Protein AF-A0A497E9C8-F1 (afdb_monomer_lite)

Structure (mmCIF, N/CA/C/O backbone):
data_AF-A0A497E9C8-F1
#
_entry.id   AF-A0A497E9C8-F1
#
loop_
_atom_site.group_PDB
_atom_site.id
_atom_site.type_symbol
_atom_site.label_atom_id
_atom_site.label_alt_id
_atom_site.label_comp_id
_atom_site.label_asym_id
_atom_site.label_entity_id
_atom_site.label_seq_id
_atom_site.pdbx_PDB_ins_code
_atom_site.Cartn_x
_atom_site.Cartn_y
_atom_site.Cartn_z
_atom_site.occupancy
_atom_site.B_iso_or_equiv
_atom_site.auth_seq_id
_atom_site.auth_comp_id
_atom_site.auth_asym_id
_atom_site.auth_atom_id
_atom_site.pdbx_PDB_model_num
ATOM 1 N N . MET A 1 1 ? 5.439 26.388 0.695 1.00 37.28 1 MET A N 1
ATOM 2 C CA . MET A 1 1 ? 4.238 25.647 1.127 1.00 37.28 1 MET A CA 1
ATOM 3 C C . MET A 1 1 ? 4.399 24.254 0.560 1.00 37.28 1 MET A C 1
ATOM 5 O O . MET A 1 1 ? 4.245 24.108 -0.642 1.00 37.28 1 MET A O 1
ATOM 9 N N . SER A 1 2 ? 4.871 23.301 1.367 1.00 44.59 2 SER A N 1
ATOM 10 C CA . SER A 1 2 ? 4.986 21.913 0.910 1.00 44.59 2 SER A CA 1
ATOM 11 C C . SER A 1 2 ? 3.577 21.332 0.887 1.00 44.59 2 SER A C 1
ATOM 13 O O . SER A 1 2 ? 2.897 21.326 1.914 1.00 44.59 2 SER A O 1
ATOM 15 N N . SER A 1 3 ? 3.088 20.979 -0.296 1.00 50.66 3 SER A N 1
ATOM 16 C CA . SER A 1 3 ? 1.816 20.289 -0.462 1.00 50.66 3 SER A CA 1
ATOM 17 C C . SER A 1 3 ? 2.012 18.852 0.005 1.00 50.66 3 SER A C 1
ATOM 19 O O . SER A 1 3 ? 2.590 18.050 -0.723 1.00 50.66 3 SER A O 1
ATOM 21 N N . SER A 1 4 ? 1.576 18.535 1.226 1.00 57.28 4 SER A N 1
ATOM 22 C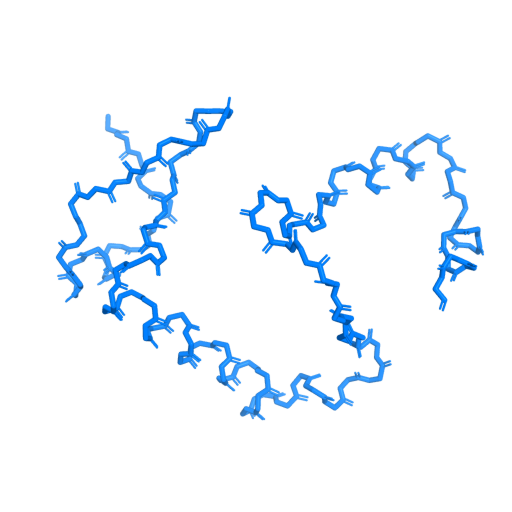 CA . SER A 1 4 ? 1.524 17.141 1.665 1.00 57.28 4 SER A CA 1
ATOM 23 C C . SER A 1 4 ? 0.646 16.355 0.677 1.00 57.28 4 SER A C 1
ATOM 25 O O . SER A 1 4 ? -0.449 16.825 0.356 1.00 57.28 4 SER A O 1
ATOM 27 N N . PRO A 1 5 ? 1.083 15.183 0.184 1.00 57.97 5 PRO A N 1
ATOM 28 C CA . PRO A 1 5 ? 0.302 14.363 -0.746 1.00 57.97 5 PRO A CA 1
ATOM 29 C C . PRO A 1 5 ? -0.954 13.742 -0.101 1.00 57.97 5 PRO A C 1
ATOM 31 O O . PRO A 1 5 ? -1.740 13.074 -0.772 1.00 57.97 5 PRO A O 1
ATOM 34 N N . ALA A 1 6 ? -1.172 13.966 1.198 1.00 65.56 6 ALA A N 1
ATOM 35 C CA . ALA A 1 6 ? -2.295 13.438 1.954 1.00 65.56 6 ALA A CA 1
ATOM 36 C C . ALA A 1 6 ? -3.465 14.429 2.047 1.00 65.56 6 ALA A C 1
ATOM 38 O O . ALA A 1 6 ? -3.250 15.614 2.313 1.00 65.56 6 ALA A O 1
ATOM 39 N N . PRO A 1 7 ? -4.723 13.960 1.954 1.00 71.50 7 PRO A N 1
ATOM 40 C CA . PRO A 1 7 ? -5.871 14.766 2.349 1.00 71.50 7 PRO A CA 1
ATOM 41 C C . PRO A 1 7 ? -5.737 15.258 3.803 1.00 71.50 7 PRO A C 1
ATOM 43 O O . PRO A 1 7 ? -5.433 14.469 4.697 1.00 71.50 7 PRO A O 1
ATOM 46 N N . GLU A 1 8 ? -6.035 16.535 4.065 1.00 78.00 8 GLU A N 1
ATOM 47 C CA . GLU A 1 8 ? -5.861 17.170 5.391 1.00 78.00 8 GLU A CA 1
ATOM 48 C C . GLU A 1 8 ? -6.573 16.434 6.540 1.00 78.00 8 GLU A C 1
ATOM 50 O O . GLU A 1 8 ? -6.114 16.447 7.686 1.00 78.00 8 GLU A O 1
ATOM 55 N N . TRP A 1 9 ? -7.689 15.760 6.252 1.00 79.19 9 TRP A N 1
ATOM 56 C CA . TRP A 1 9 ? -8.418 14.987 7.258 1.00 79.19 9 TRP A CA 1
ATOM 57 C C . TRP A 1 9 ? -7.601 13.797 7.777 1.00 79.19 9 TRP A C 1
ATOM 59 O O . TRP A 1 9 ? -7.691 13.476 8.953 1.00 79.19 9 TRP A O 1
ATOM 69 N N . VAL A 1 10 ? -6.765 13.177 6.938 1.00 76.06 10 VAL A N 1
ATOM 70 C CA . VAL A 1 10 ? -5.912 12.043 7.333 1.00 76.06 10 VAL A CA 1
ATOM 71 C C . VAL A 1 10 ? -4.834 12.513 8.303 1.00 76.06 10 VAL A C 1
ATOM 73 O O . VAL A 1 10 ? -4.549 11.862 9.307 1.00 76.06 10 VAL A O 1
ATOM 76 N N . VAL A 1 11 ? -4.256 13.678 8.008 1.00 81.12 11 VAL A N 1
ATOM 77 C CA . VAL A 1 11 ? -3.217 14.304 8.829 1.00 81.12 11 VAL A CA 1
ATOM 78 C C . VAL A 1 11 ? -3.787 14.728 10.179 1.00 81.12 11 VAL A C 1
ATOM 80 O O . VAL A 1 11 ? -3.186 14.451 11.214 1.00 81.12 11 VAL A O 1
ATOM 83 N N . SER A 1 12 ? -4.957 15.369 10.181 1.00 86.75 12 SER A N 1
ATOM 84 C CA . SER A 1 12 ? -5.573 15.894 11.404 1.00 86.75 12 SER A CA 1
ATOM 85 C C . SER A 1 12 ? -6.187 14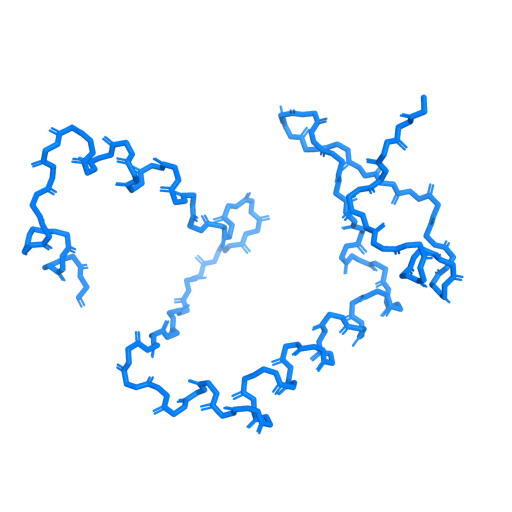.814 12.297 1.00 86.75 12 SER A C 1
ATOM 87 O O . SER A 1 12 ? -6.009 14.887 13.510 1.00 86.75 12 SER A O 1
ATOM 89 N N . ASP A 1 13 ? -6.841 13.795 11.734 1.00 90.12 13 ASP A N 1
ATOM 90 C CA . ASP A 1 13 ? -7.471 12.713 12.505 1.00 90.12 13 ASP A CA 1
ATOM 91 C C . ASP A 1 13 ? -6.441 11.857 13.259 1.00 90.12 13 ASP A C 1
ATOM 93 O O . ASP A 1 13 ? -6.633 11.514 14.424 1.00 90.12 13 ASP A O 1
ATOM 97 N N . CYS A 1 14 ? -5.299 11.575 12.626 1.00 87.94 14 CYS A N 1
ATOM 98 C CA . CYS A 1 14 ? -4.230 10.771 13.223 1.00 87.94 14 CYS A CA 1
ATOM 99 C C . CYS A 1 14 ? -3.084 11.587 13.836 1.00 87.94 14 CYS A C 1
ATOM 101 O O . CYS A 1 14 ? -2.129 10.993 14.344 1.00 87.94 14 CYS A O 1
ATOM 103 N N . GLY A 1 15 ? -3.154 12.923 13.785 1.00 87.62 15 GLY A N 1
ATOM 104 C CA . GLY A 1 15 ? -2.103 13.813 14.282 1.00 87.62 15 GLY A CA 1
ATOM 105 C C . GLY A 1 15 ? -0.743 13.548 13.633 1.00 87.62 15 GLY A C 1
ATOM 106 O O . GLY A 1 15 ? 0.267 13.493 14.331 1.00 87.62 15 GLY A O 1
ATOM 107 N N . LEU A 1 16 ? -0.715 13.315 12.318 1.00 85.75 16 LEU A N 1
ATOM 108 C CA . LEU A 1 16 ? 0.518 12.994 11.600 1.00 85.75 16 LEU A CA 1
ATOM 109 C C . LEU A 1 16 ? 1.403 14.241 11.508 1.00 85.75 16 LEU A C 1
ATOM 111 O O . LEU A 1 16 ? 1.022 15.238 10.901 1.00 85.75 16 LEU A O 1
ATOM 115 N N . THR A 1 17 ? 2.584 14.185 12.117 1.00 75.06 17 THR A N 1
ATOM 116 C CA . THR A 1 17 ? 3.546 15.301 12.139 1.00 75.06 17 THR A CA 1
ATOM 117 C C . THR A 1 17 ? 4.814 15.030 11.342 1.00 75.06 17 THR A C 1
ATOM 119 O O . THR A 1 17 ? 5.585 15.955 11.108 1.00 75.06 17 THR A O 1
ATOM 122 N N . GLU A 1 18 ? 5.047 13.777 10.956 1.00 66.31 18 GLU A N 1
ATOM 123 C CA . GLU A 1 18 ? 6.255 13.339 10.263 1.00 66.31 18 GLU A CA 1
ATOM 124 C C . GLU A 1 18 ? 5.870 12.696 8.935 1.00 66.31 18 GLU A C 1
ATOM 126 O O . GLU A 1 18 ? 5.130 11.710 8.903 1.00 66.31 18 GLU A O 1
ATOM 131 N N . THR A 1 19 ? 6.387 13.267 7.856 1.00 69.31 19 THR A N 1
ATOM 132 C CA . THR A 1 19 ? 6.568 12.595 6.573 1.00 69.31 19 THR A CA 1
ATOM 133 C C . THR A 1 19 ? 8.060 12.325 6.422 1.00 69.31 19 THR A C 1
ATOM 135 O O . THR A 1 19 ? 8.885 13.086 6.936 1.00 69.31 19 THR A O 1
ATOM 138 N N . TRP A 1 20 ? 8.405 11.182 5.839 1.00 65.75 20 TRP A N 1
ATOM 139 C CA . TRP A 1 20 ? 9.798 10.829 5.586 1.00 65.75 20 TRP A CA 1
ATOM 140 C C . TRP A 1 20 ? 10.039 10.837 4.079 1.00 65.75 20 TRP A C 1
ATOM 142 O O . TRP A 1 20 ? 9.242 10.219 3.366 1.00 65.75 20 TRP A O 1
ATOM 152 N N . PRO A 1 21 ? 11.109 11.497 3.602 1.00 74.06 21 PRO A N 1
ATOM 153 C CA . PRO A 1 21 ? 11.514 11.381 2.215 1.00 74.06 21 PRO A CA 1
ATOM 154 C C . PRO A 1 21 ? 12.002 9.955 1.935 1.00 74.06 21 PRO A C 1
ATOM 156 O O . PRO A 1 21 ? 12.684 9.350 2.772 1.00 74.06 21 PRO A O 1
ATOM 159 N N . ASP A 1 22 ? 11.652 9.411 0.774 1.00 72.19 22 ASP A N 1
ATOM 160 C CA . ASP A 1 22 ? 12.300 8.216 0.235 1.00 72.19 22 ASP A CA 1
ATOM 161 C C . ASP A 1 22 ? 13.663 8.548 -0.405 1.00 72.19 22 ASP A C 1
ATOM 163 O O . ASP A 1 22 ? 14.234 9.621 -0.209 1.00 72.19 22 ASP A O 1
ATOM 167 N N . TYR A 1 23 ? 14.219 7.588 -1.145 1.00 75.12 23 TYR A N 1
ATOM 168 C CA . TYR A 1 23 ? 15.495 7.720 -1.856 1.00 75.12 23 TYR A CA 1
ATOM 169 C C . TYR A 1 23 ? 15.459 8.763 -2.984 1.00 75.12 23 TYR A C 1
ATOM 171 O O . TYR A 1 23 ? 16.525 9.205 -3.414 1.00 75.12 23 TYR A O 1
ATOM 179 N N . ASP A 1 24 ? 14.259 9.142 -3.429 1.00 79.19 24 ASP A N 1
ATOM 180 C CA . ASP A 1 24 ? 13.984 10.104 -4.495 1.00 79.19 24 ASP A CA 1
ATOM 181 C C . ASP A 1 24 ? 13.448 11.438 -3.934 1.00 79.19 24 ASP A C 1
ATOM 183 O O . ASP A 1 24 ? 12.875 12.249 -4.667 1.00 79.19 24 ASP A O 1
ATOM 187 N N . ASP A 1 25 ? 13.645 11.683 -2.631 1.00 79.44 25 ASP A N 1
ATOM 188 C CA . ASP A 1 25 ? 13.188 12.866 -1.893 1.00 79.44 25 ASP A CA 1
ATOM 189 C C . ASP A 1 25 ? 11.653 13.076 -1.921 1.00 79.44 25 ASP A C 1
ATOM 191 O O . ASP A 1 25 ? 11.159 14.191 -1.710 1.00 79.44 25 ASP A O 1
ATOM 195 N N . GLN A 1 26 ? 10.867 12.019 -2.156 1.00 75.69 26 GLN A N 1
ATOM 196 C CA . GLN A 1 26 ? 9.404 12.080 -2.130 1.00 75.69 26 GLN A CA 1
ATOM 197 C C . GLN A 1 26 ? 8.869 11.869 -0.716 1.00 75.69 26 GLN A C 1
ATOM 199 O O . GLN A 1 26 ? 9.241 10.928 -0.025 1.00 75.69 26 GLN A O 1
ATOM 204 N N . GLU A 1 27 ? 7.958 12.736 -0.277 1.00 77.44 27 GLU A N 1
ATOM 205 C CA . GLU A 1 27 ? 7.396 12.687 1.075 1.00 77.44 27 GLU A CA 1
ATOM 206 C C . GLU A 1 27 ? 6.343 11.578 1.225 1.00 77.44 27 GLU A C 1
ATOM 208 O O . GLU A 1 27 ? 5.267 11.643 0.623 1.00 77.44 27 GLU A O 1
ATOM 213 N N . HIS A 1 28 ? 6.603 10.610 2.107 1.00 76.31 28 HIS A N 1
ATOM 214 C CA . HIS A 1 28 ? 5.694 9.494 2.386 1.00 76.31 28 HIS A CA 1
ATOM 215 C C . HIS A 1 28 ? 4.968 9.626 3.720 1.00 76.31 28 HIS A C 1
ATOM 217 O O . HIS A 1 28 ? 5.495 10.150 4.705 1.00 76.31 28 HIS A O 1
ATOM 223 N N . LEU A 1 29 ? 3.747 9.085 3.772 1.00 82.31 29 LEU A N 1
ATOM 224 C CA . LEU A 1 29 ? 2.995 8.961 5.019 1.00 82.31 29 LEU A CA 1
ATOM 225 C C . LEU A 1 29 ? 3.487 7.764 5.847 1.00 82.31 29 LEU A C 1
ATOM 227 O O . LEU A 1 29 ? 3.760 6.696 5.296 1.00 82.31 29 LEU A O 1
ATOM 231 N N . PRO A 1 30 ? 3.539 7.893 7.183 1.00 80.38 30 PRO A N 1
ATOM 232 C CA . PRO A 1 30 ? 4.139 6.886 8.046 1.00 80.38 30 PRO A CA 1
ATOM 233 C C . PRO A 1 30 ? 3.219 5.670 8.205 1.00 80.38 30 PRO A C 1
ATOM 235 O O . PRO A 1 30 ? 2.370 5.639 9.095 1.00 80.38 30 PRO A O 1
ATOM 238 N N . ILE A 1 31 ? 3.405 4.621 7.399 1.00 80.88 31 ILE A N 1
ATOM 239 C CA . ILE A 1 31 ? 2.630 3.366 7.521 1.00 80.88 31 ILE A CA 1
ATOM 240 C C . ILE A 1 31 ? 2.843 2.644 8.865 1.00 80.88 31 ILE A C 1
ATOM 242 O O . ILE A 1 31 ? 2.054 1.781 9.234 1.00 80.88 31 ILE A O 1
ATOM 246 N N . TRP A 1 32 ? 3.879 3.016 9.625 1.00 80.44 32 TRP A N 1
ATOM 247 C CA . TRP A 1 32 ? 4.107 2.566 11.003 1.00 80.44 32 TRP A CA 1
ATOM 248 C C . TRP A 1 32 ? 3.235 3.289 12.040 1.00 80.44 32 TRP A C 1
ATOM 250 O O . TRP A 1 32 ? 3.141 2.835 13.181 1.00 80.44 32 TRP A O 1
ATOM 260 N N . ASN A 1 33 ? 2.588 4.404 11.686 1.00 87.19 33 ASN A N 1
ATOM 261 C CA . ASN A 1 33 ? 1.606 5.040 12.554 1.00 87.19 33 ASN A CA 1
ATOM 262 C C . ASN A 1 33 ? 0.340 4.173 12.615 1.00 87.19 33 ASN A C 1
ATOM 264 O O . ASN A 1 33 ? -0.357 3.991 11.618 1.00 87.19 33 ASN A O 1
ATOM 268 N N . THR A 1 34 ? 0.006 3.673 13.805 1.00 90.06 34 THR A N 1
ATOM 269 C CA . THR A 1 34 ? -1.123 2.753 14.010 1.00 90.06 34 THR A CA 1
ATOM 270 C C . THR A 1 34 ? -2.472 3.323 13.562 1.00 90.06 34 THR A C 1
ATOM 272 O O . THR A 1 34 ? -3.294 2.585 13.021 1.00 90.06 34 THR A O 1
ATOM 275 N N . CYS A 1 35 ? -2.727 4.618 13.783 1.00 90.00 35 CYS A N 1
ATOM 276 C CA . CYS A 1 35 ? -3.983 5.251 13.374 1.00 90.00 35 CYS A CA 1
ATOM 277 C C . CYS A 1 35 ? -4.102 5.272 11.847 1.00 90.00 35 CYS A C 1
ATOM 279 O O . CYS A 1 35 ? -5.089 4.787 11.292 1.00 90.00 35 CYS A O 1
ATOM 281 N N . PHE A 1 36 ? -3.052 5.737 11.169 1.00 87.12 36 PHE A N 1
ATOM 282 C CA . PHE A 1 36 ? -3.008 5.777 9.712 1.00 87.12 36 PHE A CA 1
ATOM 283 C C . PHE A 1 36 ? -3.088 4.375 9.094 1.00 87.12 36 PHE A C 1
ATOM 285 O O . PHE A 1 36 ? -3.883 4.148 8.181 1.00 87.12 36 PHE A O 1
ATOM 292 N N . TRP A 1 37 ? -2.353 3.405 9.644 1.00 87.88 37 TRP A N 1
ATOM 293 C CA . TRP A 1 37 ? -2.410 2.010 9.207 1.00 87.88 37 TRP A CA 1
ATOM 294 C C . TRP A 1 37 ? -3.826 1.429 9.291 1.00 87.88 37 TRP A C 1
ATOM 296 O O . TRP A 1 37 ? -4.290 0.766 8.364 1.00 87.88 37 TRP A O 1
ATOM 306 N N . ASN A 1 38 ? -4.557 1.712 10.371 1.00 90.50 38 ASN A N 1
ATOM 307 C CA . ASN A 1 38 ? -5.934 1.244 10.520 1.00 90.50 38 ASN A CA 1
ATOM 308 C C . ASN A 1 38 ? -6.878 1.855 9.474 1.00 90.50 38 ASN A C 1
ATOM 310 O O . ASN A 1 38 ? -7.749 1.147 8.956 1.00 90.50 38 ASN A O 1
ATOM 314 N N . HIS A 1 39 ? -6.700 3.129 9.116 1.00 88.81 39 HIS A N 1
ATOM 315 C CA . HIS A 1 39 ? -7.445 3.746 8.011 1.00 88.81 39 HIS A CA 1
ATOM 316 C C . HIS A 1 39 ? -7.112 3.104 6.669 1.00 88.81 39 HIS A C 1
ATOM 318 O O . HIS A 1 39 ? -8.025 2.765 5.913 1.00 88.81 39 HIS A O 1
ATOM 324 N N . LEU A 1 40 ? -5.829 2.855 6.402 1.00 88.31 40 LEU A N 1
ATOM 325 C CA . LEU A 1 40 ? -5.379 2.188 5.181 1.00 88.31 40 LEU A CA 1
ATOM 326 C C . LEU A 1 40 ? -5.968 0.775 5.064 1.00 88.31 40 LEU A C 1
ATOM 328 O O . LEU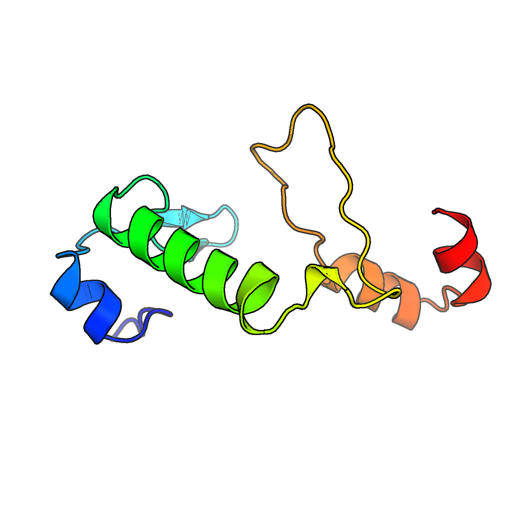 A 1 40 ? -6.531 0.417 4.030 1.00 88.31 40 LEU A O 1
ATOM 332 N N . MET A 1 41 ? -5.953 0.000 6.148 1.00 90.31 41 MET A N 1
ATOM 333 C CA . MET A 1 41 ? -6.569 -1.327 6.189 1.00 90.31 41 MET A CA 1
ATOM 334 C C . MET A 1 41 ? -8.094 -1.277 6.055 1.00 90.31 41 MET A C 1
ATOM 336 O O . MET A 1 41 ? -8.687 -2.167 5.442 1.00 90.31 41 MET A O 1
ATOM 340 N N . THR A 1 42 ? -8.745 -0.243 6.589 1.00 93.06 42 THR A N 1
ATOM 341 C CA . THR A 1 42 ? -10.189 -0.029 6.415 1.00 93.06 42 THR A CA 1
ATOM 342 C C . THR A 1 42 ? -10.526 0.231 4.950 1.00 93.06 42 THR A C 1
ATOM 344 O O . THR A 1 42 ? -11.443 -0.393 4.411 1.00 93.06 42 THR A O 1
ATOM 347 N N . LEU A 1 43 ? -9.753 1.087 4.278 1.00 90.75 43 LEU A N 1
ATOM 348 C CA . LEU A 1 43 ? -9.905 1.350 2.850 1.00 90.75 43 LEU A CA 1
ATOM 349 C C . LEU A 1 43 ? -9.644 0.089 2.019 1.00 90.75 43 LEU A C 1
ATOM 351 O O . LEU A 1 43 ? -10.470 -0.262 1.177 1.00 90.75 43 LEU A O 1
ATOM 355 N N . TRP A 1 44 ? -8.552 -0.629 2.297 1.00 90.31 44 TRP A N 1
ATOM 356 C CA . TRP A 1 44 ? -8.231 -1.890 1.629 1.00 90.31 44 TRP A CA 1
ATOM 357 C C . TRP A 1 44 ? -9.384 -2.887 1.735 1.00 90.31 44 TRP A C 1
ATOM 359 O O . TRP A 1 44 ? -9.820 -3.439 0.730 1.00 90.31 44 TRP A O 1
ATOM 369 N N . ARG A 1 45 ? -9.941 -3.083 2.934 1.00 94.81 45 ARG A N 1
ATOM 370 C CA . ARG A 1 45 ? -11.085 -3.983 3.138 1.00 94.81 45 ARG A CA 1
ATOM 371 C C . ARG A 1 45 ? -12.317 -3.529 2.367 1.00 94.81 45 ARG A C 1
ATOM 373 O O . ARG A 1 45 ? -12.974 -4.371 1.761 1.00 94.81 45 ARG A O 1
ATOM 380 N N . LYS A 1 46 ? -12.603 -2.227 2.347 1.00 95.12 46 LYS A N 1
ATOM 381 C CA . LYS A 1 46 ? -13.729 -1.678 1.588 1.00 95.12 46 LYS A CA 1
ATOM 382 C C . LYS A 1 46 ? -13.603 -1.976 0.097 1.00 95.12 46 LYS A C 1
ATOM 384 O O . LYS A 1 46 ? -14.553 -2.443 -0.517 1.00 95.12 46 LYS A O 1
ATOM 389 N N . VAL A 1 47 ? -12.425 -1.764 -0.479 1.00 94.75 47 VAL A N 1
ATOM 390 C CA . VAL A 1 47 ? -12.177 -2.041 -1.901 1.00 94.75 47 VAL A CA 1
ATOM 391 C C . VAL A 1 47 ? -12.176 -3.549 -2.174 1.00 94.75 47 VAL A C 1
ATOM 393 O O . VAL A 1 47 ? -12.854 -4.037 -3.077 1.00 94.75 47 VAL A O 1
ATOM 396 N N . PHE A 1 48 ? -11.429 -4.310 -1.378 1.00 94.38 48 PHE A N 1
ATOM 397 C CA . PHE A 1 48 ? -11.171 -5.719 -1.644 1.00 94.38 48 PHE A CA 1
ATOM 398 C C . PHE A 1 48 ? -12.371 -6.624 -1.339 1.00 94.38 48 PHE A C 1
ATOM 400 O O . PHE A 1 48 ? -12.662 -7.546 -2.104 1.00 94.38 48 PHE A O 1
ATOM 407 N N . ILE A 1 49 ? -13.077 -6.361 -0.235 1.00 95.25 49 ILE A N 1
ATOM 408 C CA . ILE A 1 49 ? -14.211 -7.161 0.241 1.00 95.25 49 ILE A CA 1
ATOM 409 C C . ILE A 1 49 ? -15.538 -6.515 -0.143 1.00 95.25 49 ILE A C 1
ATOM 411 O O . ILE A 1 49 ? -16.329 -7.155 -0.834 1.00 95.25 49 ILE A O 1
ATOM 415 N N . ASP A 1 50 ? -15.787 -5.273 0.280 1.00 97.69 50 ASP A N 1
ATOM 416 C CA . ASP A 1 50 ? -17.131 -4.680 0.179 1.00 97.69 50 ASP A CA 1
ATOM 417 C C . ASP A 1 50 ? -17.488 -4.320 -1.269 1.00 97.69 50 ASP A C 1
ATOM 419 O O . ASP A 1 50 ? -18.609 -4.556 -1.715 1.00 97.69 50 ASP A O 1
ATOM 423 N N . TRP A 1 51 ? -16.526 -3.801 -2.036 1.00 97.31 51 TRP A N 1
ATOM 424 C CA . TRP A 1 51 ? -16.648 -3.604 -3.486 1.00 97.31 51 TRP A CA 1
ATOM 425 C C . TRP A 1 51 ? -16.297 -4.859 -4.288 1.00 97.31 51 TRP A C 1
ATOM 427 O O . TRP A 1 51 ? -16.402 -4.864 -5.511 1.00 97.31 51 TRP A O 1
ATOM 437 N N . ASN A 1 52 ? -15.933 -5.936 -3.589 1.00 95.75 52 ASN A N 1
ATOM 438 C CA . ASN A 1 52 ? -15.708 -7.266 -4.132 1.00 95.75 52 ASN A CA 1
ATOM 439 C C . ASN A 1 52 ? -14.656 -7.319 -5.253 1.00 95.75 52 ASN A C 1
ATOM 441 O O . ASN A 1 52 ? -14.760 -8.156 -6.151 1.00 95.75 52 ASN A O 1
ATOM 445 N N . LEU A 1 53 ? -13.616 -6.476 -5.180 1.00 94.81 53 LEU A N 1
ATOM 446 C CA . LEU A 1 53 ? -12.491 -6.517 -6.123 1.00 94.81 53 LEU A CA 1
ATOM 447 C C . LEU A 1 53 ? -11.856 -7.917 -6.182 1.00 94.81 53 LEU A C 1
ATOM 449 O O . LEU A 1 53 ? -11.446 -8.359 -7.246 1.00 94.81 53 LEU A O 1
ATOM 453 N N . ARG A 1 54 ? -11.860 -8.664 -5.069 1.00 92.88 54 ARG A N 1
ATOM 454 C CA . ARG A 1 54 ? -11.375 -10.055 -5.010 1.00 92.88 54 ARG A CA 1
ATOM 455 C C . ARG A 1 54 ? -12.067 -11.034 -5.968 1.00 92.88 54 ARG A C 1
ATOM 457 O O . ARG A 1 54 ? -11.573 -12.141 -6.146 1.00 92.88 54 ARG A O 1
ATOM 464 N N . ALA A 1 55 ? -13.250 -10.691 -6.478 1.00 95.12 55 ALA A N 1
ATOM 465 C CA . ALA A 1 55 ? -13.985 -11.517 -7.431 1.00 95.12 55 ALA A CA 1
ATOM 466 C C . ALA A 1 55 ? -13.679 -11.149 -8.889 1.00 95.12 55 ALA A C 1
ATOM 468 O O . ALA A 1 55 ? -14.190 -11.812 -9.789 1.00 95.12 55 ALA A O 1
ATOM 469 N N . ASP A 1 56 ? -12.886 -10.102 -9.134 1.00 95.56 56 ASP A N 1
ATOM 470 C CA . ASP A 1 56 ? -12.447 -9.746 -10.477 1.00 95.56 56 ASP A CA 1
ATOM 471 C C . ASP A 1 56 ? -11.458 -10.811 -10.981 1.00 95.56 56 ASP A C 1
ATOM 473 O O . ASP A 1 56 ? -10.382 -10.959 -10.398 1.00 95.56 56 ASP A O 1
ATOM 477 N N . PRO A 1 57 ? -11.778 -11.555 -12.057 1.00 91.56 57 PRO A N 1
ATOM 478 C CA . PRO A 1 57 ? -10.893 -12.596 -12.578 1.00 91.56 57 PRO A CA 1
ATOM 479 C C . PRO A 1 57 ? -9.582 -12.043 -13.152 1.00 91.56 57 PRO A C 1
ATOM 481 O O . PRO A 1 57 ? -8.678 -12.818 -13.446 1.00 91.56 57 PRO A O 1
ATOM 484 N N . ARG A 1 58 ? -9.472 -10.722 -13.333 1.00 89.56 58 ARG A N 1
ATOM 485 C CA . ARG A 1 58 ? -8.248 -10.044 -13.777 1.00 89.56 58 ARG A CA 1
ATOM 486 C C . ARG A 1 58 ? -7.301 -9.729 -12.620 1.00 89.56 58 ARG A C 1
ATOM 488 O O . ARG A 1 58 ? -6.163 -9.347 -12.865 1.00 89.56 58 ARG A O 1
ATOM 495 N N . LEU A 1 59 ? -7.764 -9.834 -11.372 1.00 86.69 59 LEU A N 1
ATOM 496 C CA . LEU A 1 59 ? -6.945 -9.568 -10.197 1.00 86.69 59 LEU A CA 1
ATOM 497 C C . LEU A 1 59 ? -6.194 -10.835 -9.775 1.00 86.69 59 LEU A C 1
ATOM 499 O O . LEU A 1 59 ? -6.803 -11.836 -9.404 1.00 86.69 59 LEU A O 1
ATOM 503 N N . LEU A 1 60 ? -4.864 -10.755 -9.749 1.00 83.38 60 LEU A N 1
ATOM 504 C CA . LEU A 1 60 ? -3.988 -11.812 -9.249 1.00 83.38 60 LEU A CA 1
ATOM 505 C C . LEU A 1 60 ? -3.240 -11.314 -8.011 1.00 83.38 60 LEU A C 1
ATOM 507 O O . LEU A 1 60 ? -2.598 -10.268 -8.049 1.00 83.38 60 LEU A O 1
ATOM 511 N N . MET A 1 61 ? -3.322 -12.063 -6.907 1.00 78.19 61 MET A N 1
ATOM 512 C CA . MET A 1 61 ? -2.564 -11.763 -5.690 1.00 78.19 61 MET A CA 1
ATOM 513 C C . MET A 1 61 ? -1.389 -12.728 -5.570 1.00 78.19 61 MET A C 1
ATOM 515 O O . MET A 1 61 ? -1.579 -13.927 -5.367 1.00 78.19 61 MET A O 1
ATOM 519 N N . LEU A 1 62 ? -0.178 -12.194 -5.701 1.00 73.31 62 LEU A N 1
ATOM 520 C CA . LEU A 1 62 ? 1.067 -12.952 -5.634 1.00 73.31 62 LEU A CA 1
ATOM 521 C C . LEU A 1 62 ? 1.736 -12.718 -4.278 1.00 73.31 62 LEU A C 1
ATOM 523 O O . LEU A 1 62 ? 1.862 -11.582 -3.826 1.00 73.31 62 LEU A O 1
ATOM 527 N N . TYR A 1 63 ? 2.167 -13.794 -3.622 1.00 69.44 63 TYR A N 1
ATOM 528 C CA . TYR A 1 63 ? 2.959 -13.706 -2.398 1.00 69.44 63 TYR A CA 1
ATOM 529 C C . TYR A 1 63 ? 4.441 -13.854 -2.742 1.00 69.44 63 TYR A C 1
ATOM 531 O O . TYR A 1 63 ? 4.875 -14.93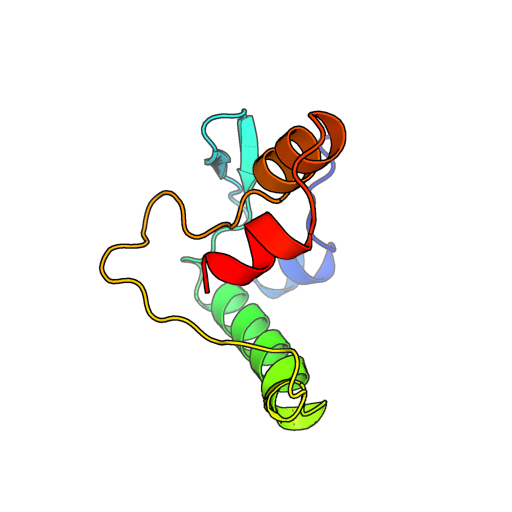1 -3.151 1.00 69.44 63 TYR A O 1
ATOM 539 N N . ALA A 1 64 ? 5.217 -12.788 -2.558 1.00 63.56 64 ALA A N 1
ATOM 540 C CA . ALA A 1 64 ? 6.664 -12.804 -2.739 1.00 63.56 64 ALA A CA 1
ATOM 541 C C . ALA A 1 64 ? 7.367 -12.786 -1.366 1.00 63.56 64 ALA A C 1
ATOM 543 O O . ALA A 1 64 ? 7.167 -11.847 -0.590 1.00 63.56 64 ALA A O 1
ATOM 544 N N . PRO A 1 65 ? 8.185 -13.797 -1.020 1.00 60.88 65 PRO A N 1
ATOM 545 C CA . PRO A 1 65 ? 8.981 -13.747 0.200 1.00 60.88 65 PRO A CA 1
ATOM 546 C C . PRO A 1 65 ? 10.069 -12.666 0.081 1.00 60.88 65 PRO A C 1
ATOM 548 O O . PRO A 1 65 ? 10.927 -12.751 -0.792 1.00 60.88 65 PRO A O 1
ATOM 551 N N . GLY A 1 66 ? 10.055 -11.678 0.985 1.00 61.03 66 GLY A N 1
ATOM 552 C CA . GLY A 1 66 ? 11.129 -10.678 1.109 1.00 61.03 66 GLY A CA 1
ATOM 553 C C . GLY A 1 66 ? 10.832 -9.262 0.596 1.00 61.03 66 GLY A C 1
ATOM 554 O O . GLY A 1 66 ? 11.772 -8.531 0.303 1.00 61.03 66 GLY A O 1
ATOM 555 N N . ALA A 1 67 ? 9.572 -8.836 0.509 1.00 52.41 67 ALA A N 1
ATOM 556 C CA . ALA A 1 67 ? 9.242 -7.458 0.140 1.00 52.41 67 ALA A CA 1
ATOM 557 C C . ALA A 1 67 ? 9.295 -6.525 1.366 1.00 52.41 67 ALA A C 1
ATOM 559 O O . ALA A 1 67 ? 8.392 -6.537 2.198 1.00 52.41 67 ALA A O 1
ATOM 560 N N . PHE A 1 68 ? 10.368 -5.742 1.499 1.00 54.22 68 PHE A N 1
ATOM 561 C CA . PHE A 1 68 ? 10.412 -4.628 2.461 1.00 54.22 68 PHE A CA 1
ATOM 562 C C . PHE A 1 68 ? 10.999 -3.336 1.882 1.00 54.22 68 PHE A C 1
ATOM 564 O O . PHE A 1 68 ? 10.753 -2.274 2.437 1.00 54.22 68 PHE A O 1
ATOM 571 N N . THR A 1 69 ? 11.747 -3.403 0.775 1.00 52.16 69 THR A N 1
ATOM 572 C CA . THR A 1 69 ? 12.360 -2.208 0.159 1.00 52.16 69 THR A CA 1
ATOM 573 C C . THR A 1 69 ? 11.719 -1.837 -1.183 1.00 52.16 69 THR A C 1
ATOM 575 O O . THR A 1 69 ? 11.709 -0.669 -1.532 1.00 52.16 69 THR A O 1
ATOM 578 N N . TRP A 1 70 ? 11.122 -2.798 -1.903 1.00 52.53 70 TRP A N 1
ATOM 579 C CA . TRP A 1 70 ? 10.570 -2.597 -3.254 1.00 52.53 70 TRP A CA 1
ATOM 580 C C . TRP A 1 70 ? 9.290 -3.423 -3.443 1.00 52.53 70 TRP A C 1
ATOM 582 O O . TRP A 1 70 ? 9.254 -4.395 -4.193 1.00 52.53 70 TRP A O 1
ATOM 592 N N . CYS A 1 71 ? 8.256 -3.112 -2.660 1.00 55.38 71 CYS A N 1
ATOM 593 C CA . CYS A 1 71 ? 6.950 -3.789 -2.737 1.00 55.38 71 CYS A CA 1
ATOM 594 C C . CYS A 1 71 ? 6.071 -3.247 -3.874 1.00 55.38 71 CYS A C 1
ATOM 596 O O . CYS A 1 71 ? 4.938 -3.692 -4.054 1.00 55.38 71 CYS A O 1
ATOM 598 N N . GLU A 1 72 ? 6.572 -2.242 -4.578 1.00 57.47 72 GLU A N 1
ATOM 599 C CA . GLU A 1 72 ? 5.876 -1.531 -5.630 1.00 57.47 72 GLU A CA 1
ATOM 600 C C . GLU A 1 72 ? 6.217 -2.218 -6.950 1.00 57.47 72 GLU A C 1
ATOM 602 O O . GLU A 1 72 ? 7.387 -2.430 -7.273 1.00 57.47 72 GLU A O 1
ATOM 607 N N . PHE A 1 73 ? 5.194 -2.600 -7.716 1.00 52.66 73 PHE A N 1
ATOM 608 C CA . PHE A 1 73 ? 5.403 -2.718 -9.149 1.00 52.66 73 PHE A CA 1
ATOM 609 C C . PHE A 1 73 ? 5.563 -1.293 -9.638 1.00 52.66 73 PHE A C 1
ATOM 611 O O . PHE A 1 73 ? 4.579 -0.563 -9.741 1.00 52.66 73 PHE A O 1
ATOM 618 N N . ASP A 1 74 ? 6.809 -0.903 -9.866 1.00 59.69 74 ASP A N 1
ATOM 619 C CA . ASP A 1 74 ? 7.110 0.352 -10.515 1.00 59.6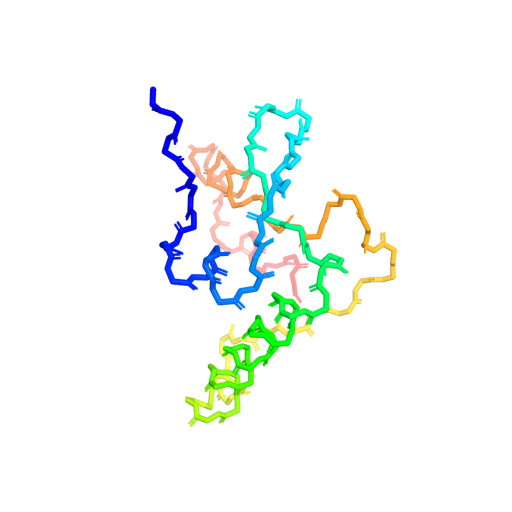9 74 ASP A CA 1
ATOM 620 C C . ASP A 1 74 ? 6.580 0.263 -11.949 1.00 59.69 74 ASP A C 1
ATOM 622 O O . ASP A 1 74 ? 7.193 -0.324 -12.849 1.00 59.69 74 ASP A O 1
ATOM 626 N N . PHE A 1 75 ? 5.342 0.731 -12.127 1.00 60.66 75 PHE A N 1
ATOM 627 C CA . PHE A 1 75 ? 4.665 0.714 -13.415 1.00 60.66 75 PHE A CA 1
ATOM 628 C C . PHE A 1 75 ? 5.441 1.531 -14.445 1.00 60.66 75 PHE A C 1
ATOM 630 O O . PHE A 1 75 ? 5.281 1.255 -15.630 1.00 60.66 75 PHE A O 1
ATOM 637 N N . GLU A 1 76 ? 6.327 2.433 -14.010 1.00 66.88 76 GLU A N 1
ATOM 638 C CA . GLU A 1 76 ? 7.247 3.148 -14.885 1.00 66.88 76 GLU A CA 1
ATOM 639 C C . GLU A 1 76 ? 8.140 2.173 -15.663 1.00 66.88 76 GLU A C 1
ATOM 641 O O . GLU A 1 76 ? 8.304 2.318 -16.868 1.00 66.88 76 GLU A O 1
ATOM 646 N N . ILE A 1 77 ? 8.649 1.107 -15.036 1.00 69.69 77 ILE A N 1
ATOM 647 C CA . ILE A 1 77 ? 9.500 0.119 -15.721 1.00 69.69 77 ILE A CA 1
ATOM 648 C C . ILE A 1 77 ? 8.710 -0.663 -16.779 1.00 69.69 77 ILE A C 1
ATOM 650 O O . ILE A 1 77 ? 9.226 -0.961 -17.859 1.00 69.69 77 ILE A O 1
ATOM 654 N N . ILE A 1 78 ? 7.448 -0.990 -16.490 1.00 71.06 78 ILE A N 1
ATOM 655 C CA . ILE A 1 78 ? 6.561 -1.662 -17.450 1.00 71.06 78 ILE A CA 1
ATOM 656 C C . ILE A 1 78 ? 6.170 -0.711 -18.587 1.00 71.06 78 ILE A C 1
ATOM 658 O O . ILE A 1 78 ? 6.134 -1.127 -19.745 1.00 71.06 78 ILE A O 1
ATOM 662 N N . GLU A 1 79 ? 5.919 0.559 -18.275 1.00 76.19 79 GLU A N 1
ATOM 663 C CA . GLU A 1 79 ? 5.609 1.615 -19.237 1.00 76.19 79 GLU A CA 1
ATOM 664 C C . GLU A 1 79 ? 6.799 1.882 -20.164 1.00 76.19 79 GLU A C 1
ATOM 666 O O . GLU A 1 79 ? 6.650 1.776 -21.379 1.00 76.19 79 GLU A O 1
ATOM 671 N N . GLN A 1 80 ? 8.003 2.070 -19.619 1.00 83.25 80 GLN A N 1
ATOM 672 C CA . GLN A 1 80 ? 9.248 2.197 -20.383 1.00 83.25 80 GLN A CA 1
ATOM 673 C C . GLN A 1 80 ? 9.490 0.976 -21.282 1.00 83.25 80 GLN A C 1
ATOM 675 O O . GLN A 1 80 ? 9.900 1.114 -22.437 1.00 83.25 80 GLN A O 1
ATOM 680 N N . ALA A 1 81 ? 9.221 -0.239 -20.790 1.00 82.69 81 ALA A N 1
ATOM 681 C CA . ALA A 1 81 ? 9.337 -1.448 -21.599 1.00 82.69 81 ALA A CA 1
ATOM 682 C C . ALA A 1 81 ? 8.307 -1.479 -22.743 1.00 82.69 81 ALA A C 1
ATOM 684 O O . ALA A 1 81 ? 8.648 -1.870 -23.863 1.00 82.69 81 ALA A O 1
ATOM 685 N N . ALA A 1 82 ? 7.068 -1.045 -22.494 1.00 86.81 82 ALA A N 1
ATOM 686 C CA . ALA A 1 82 ? 6.027 -0.932 -23.513 1.00 86.81 82 ALA A CA 1
ATOM 687 C C . ALA A 1 82 ? 6.368 0.136 -24.568 1.00 86.81 82 ALA A C 1
ATOM 689 O O . ALA A 1 82 ? 6.262 -0.139 -25.765 1.00 86.81 82 ALA A O 1
ATOM 690 N N . GLU A 1 83 ? 6.850 1.312 -24.156 1.00 92.12 83 GLU A N 1
ATOM 691 C CA . GLU A 1 83 ? 7.369 2.361 -25.047 1.00 92.12 83 GLU A CA 1
ATOM 692 C C . GLU A 1 83 ? 8.575 1.874 -25.866 1.00 92.12 83 GLU A C 1
ATOM 694 O O . GLU A 1 83 ? 8.706 2.194 -27.049 1.00 92.12 83 GLU A O 1
ATOM 699 N N . GLY A 1 84 ? 9.415 1.027 -25.265 1.00 93.62 84 GLY A N 1
ATOM 700 C CA . GLY A 1 84 ? 10.517 0.318 -25.917 1.00 93.62 84 GLY A CA 1
ATOM 701 C C . GLY A 1 84 ? 10.085 -0.805 -26.870 1.00 93.62 84 GLY A C 1
ATOM 702 O O . GLY A 1 84 ? 10.936 -1.404 -27.530 1.00 93.62 84 GLY A O 1
ATOM 703 N N . GLY A 1 85 ? 8.783 -1.086 -26.977 1.00 94.19 85 GLY A N 1
ATOM 704 C CA . GLY A 1 85 ? 8.212 -2.038 -27.927 1.00 94.19 85 GLY A CA 1
ATOM 705 C C . GLY A 1 85 ? 7.978 -3.449 -27.386 1.00 94.19 85 GLY A C 1
ATOM 706 O O . GLY A 1 85 ? 7.812 -4.365 -28.194 1.00 94.19 85 GLY A O 1
ATOM 707 N N . LEU A 1 86 ? 7.953 -3.653 -26.062 1.00 89.00 86 LEU A N 1
ATOM 708 C CA . LEU A 1 86 ? 7.588 -4.938 -25.457 1.00 89.00 86 LEU A CA 1
ATOM 709 C C . LEU A 1 86 ? 6.140 -5.319 -25.842 1.00 89.00 86 LEU A C 1
ATOM 711 O O . LEU A 1 86 ? 5.198 -4.628 -25.447 1.00 89.00 86 LEU A O 1
ATOM 715 N N . PRO A 1 87 ? 5.911 -6.422 -26.580 1.00 92.38 87 PRO A N 1
ATOM 716 C CA . PRO A 1 87 ? 4.563 -6.848 -26.935 1.00 92.38 87 PRO A CA 1
ATOM 717 C C . PRO A 1 87 ? 3.813 -7.396 -25.720 1.00 92.38 87 PRO A C 1
ATOM 719 O O . PRO A 1 87 ? 4.366 -8.176 -24.945 1.00 92.38 87 PRO A O 1
ATOM 722 N N . PHE A 1 88 ? 2.514 -7.103 -25.622 1.00 83.75 88 PHE A N 1
ATOM 723 C CA . PHE A 1 88 ? 1.671 -7.616 -24.536 1.00 83.75 88 PHE A CA 1
ATOM 724 C C . PHE A 1 88 ? 1.738 -9.145 -24.394 1.00 83.75 88 PHE A C 1
ATOM 726 O O . PHE A 1 88 ? 1.882 -9.646 -23.290 1.00 83.75 88 PHE A O 1
ATOM 733 N N . ALA A 1 89 ? 1.729 -9.891 -25.505 1.00 91.00 89 ALA A N 1
ATOM 734 C CA . ALA A 1 89 ? 1.829 -11.354 -25.476 1.00 91.00 89 ALA A CA 1
ATOM 735 C C . ALA A 1 89 ? 3.145 -11.869 -24.857 1.00 91.00 89 ALA A C 1
ATOM 737 O O . ALA A 1 89 ? 3.185 -12.972 -24.322 1.00 91.00 89 ALA A O 1
ATOM 738 N N . GLN A 1 90 ? 4.224 -11.087 -24.947 1.00 84.75 90 GLN A N 1
ATOM 739 C CA . GLN A 1 90 ? 5.499 -11.424 -24.321 1.00 84.75 90 GLN A CA 1
ATOM 740 C C . GLN A 1 90 ? 5.474 -11.132 -22.818 1.00 84.75 90 GLN A C 1
ATOM 742 O O . GLN A 1 90 ? 5.980 -11.944 -22.052 1.00 84.75 90 GLN A O 1
ATOM 747 N N . PHE A 1 91 ? 4.883 -10.005 -22.411 1.00 80.50 91 PHE A N 1
ATOM 748 C CA . PHE A 1 91 ? 4.679 -9.654 -21.003 1.00 80.50 91 PHE A CA 1
ATOM 749 C C . PHE A 1 91 ? 3.756 -10.655 -20.287 1.00 80.50 91 PHE A C 1
ATOM 751 O O . PHE A 1 91 ? 4.085 -11.133 -19.207 1.00 80.50 91 PHE A O 1
ATOM 758 N N . ASP A 1 92 ? 2.633 -11.012 -20.914 1.00 81.50 92 ASP A N 1
ATOM 759 C CA . ASP A 1 92 ? 1.636 -11.946 -20.374 1.00 81.50 92 ASP A CA 1
ATOM 760 C C . ASP A 1 92 ? 2.228 -13.341 -20.121 1.00 81.50 92 ASP A C 1
ATOM 762 O O . ASP A 1 92 ? 1.924 -13.971 -19.119 1.00 81.50 92 ASP A O 1
ATOM 766 N N . GLY A 1 93 ? 3.162 -13.793 -20.966 1.00 79.75 93 GLY A N 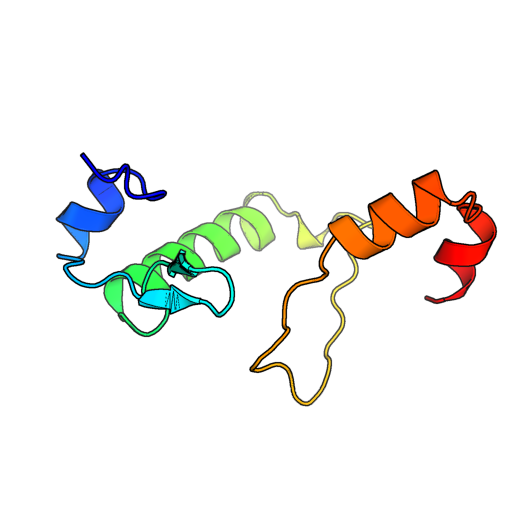1
ATOM 767 C CA . GLY A 1 93 ? 3.844 -15.080 -20.790 1.00 79.75 93 GLY A CA 1
ATOM 768 C C . GLY A 1 93 ? 4.834 -15.156 -19.618 1.00 79.75 93 GLY A C 1
ATOM 769 O O . GLY A 1 93 ? 5.452 -16.205 -19.430 1.00 79.75 93 GLY A O 1
ATOM 770 N N . TRP A 1 94 ? 5.053 -14.070 -18.868 1.00 69.69 94 TRP A N 1
ATOM 771 C CA . TRP A 1 94 ? 5.875 -14.082 -17.648 1.00 69.69 94 TRP A CA 1
ATOM 772 C C . TRP A 1 94 ? 5.101 -14.527 -16.400 1.00 69.69 94 TRP A C 1
ATOM 774 O O . TRP A 1 94 ? 5.733 -14.809 -15.378 1.00 69.69 94 TRP A O 1
ATOM 784 N N . PHE A 1 95 ? 3.771 -14.601 -16.487 1.00 62.22 95 PHE A N 1
ATOM 785 C CA . PHE A 1 95 ? 2.859 -15.004 -15.416 1.00 62.22 95 PHE A CA 1
ATOM 786 C C . PHE A 1 95 ? 2.122 -16.303 -15.774 1.00 62.22 95 PHE A C 1
ATOM 788 O O . PHE A 1 95 ? 1.697 -16.998 -14.821 1.00 62.22 95 PHE A O 1
#

Radius of gyration: 17.29 Å; chains: 1; bounding box: 33×41×42 Å

pLDDT: mean 78.43, std 14.06, range [37.28, 97.69]

Secondary structure (DSSP, 8-state):
----SS-HHHHHHHT----EE-TTS-EE--TTSHHHHHHHHHHHHIIIIIS-GGG-TT------TT-SS--S--HHHHHHHHHTT--HHHHHTT-

Sequence (95 aa):
MSSSPAPEWVVSDCGLTETWPDYDDQEHLPIWNTCFWNHLMTLWRKVFIDWNLRADPRLLMLYAPGAFTWCEFDFEIIEQAAEGGLPFAQFDGWF

Foldseek 3Di:
DDDDPDDVCLCVVLVFDDFDQDPVGDTHGPCVRPSSVVVVVVVVCCVCPVVVPVPPPPDDDDDDPPPDRDPDPPVVVVVVVVVVPDDPVNVVVVD